Protein AF-A0AAE7BF60-F1 (afdb_monomer_lite)

Radius of gyration: 17.33 Å; chains: 1; bounding box: 42×28×48 Å

Organism: NCBI:txid873191

pLDDT: mean 95.98, std 3.61, range [69.19, 98.69]

InterPro domains:
  IPR007352 Protein of unknown function DUF420 [PF04238] (17-151)

Foldseek 3Di:
DQQQADDPPWNHGNLLVVLLVLLVCLLVLLVVLVVCVVVVVVVSNLVSLVVSLVVNVVSVVSVVVSQVVVVHPVVLLVPFPDDPVVLVVLVVVLVVLVCCLSVLSVVLSVVQVVCVVVVNHDPVVSVVSSVVSSVSSNVSSVSSNVSVCRRIPD

Secondary structure (DSSP, 8-state):
--SSB-SSSSS-BHHHHHHHHHHHHHHHHHHHHHHHHHTT-HHHHHHHHHHHHHHHHHHHHHHHHHHHHTTHHHHHHTT-SS-HHHHHHHHHHHHHHHHHHHHHHHHHHHHHHHHHHTT---HHHHHHHHHHHHHHHHHHHHHHHHHHHHHHT-

Sequence (154 aa):
MFFSKGFLGTSAPFYLDLATIYFAILPFLLAISIYFAIKKEYNKHFLSQAIILGITLFIVVIFEIGVRITGGFIEYSKYSNISFDFMVIFLVIHILIAIAAVGGWLYLFISSYKDYVHRKLNPKKHKKMGKAIFLALTVSSIMGIFIYLFLFVF

Structure (mmCIF, N/CA/C/O backbone):
data_AF-A0AAE7BF60-F1
#
_entry.id   AF-A0AAE7BF60-F1
#
loop_
_atom_site.group_PDB
_atom_site.id
_atom_site.type_symbol
_atom_site.label_atom_id
_atom_site.label_alt_id
_atom_site.label_comp_id
_atom_site.label_asym_id
_atom_site.label_entity_id
_atom_site.label_seq_id
_atom_site.pdbx_PDB_ins_code
_atom_site.Cartn_x
_atom_site.Cartn_y
_atom_site.Cartn_z
_atom_site.occupancy
_atom_site.B_iso_or_equiv
_atom_site.auth_seq_id
_atom_site.auth_comp_id
_atom_site.auth_asym_id
_atom_site.auth_atom_id
_atom_site.pdbx_PDB_model_num
ATOM 1 N N . MET A 1 1 ? 12.175 16.144 -11.999 1.00 69.19 1 MET A N 1
ATOM 2 C CA . MET A 1 1 ? 12.395 15.314 -10.794 1.00 69.19 1 MET A CA 1
ATOM 3 C C . MET A 1 1 ? 11.350 14.216 -10.648 1.00 69.19 1 MET A C 1
ATOM 5 O O . MET A 1 1 ? 11.729 13.068 -10.514 1.00 69.19 1 MET A O 1
ATOM 9 N N . PHE A 1 2 ? 10.049 14.515 -10.710 1.00 83.12 2 PHE A N 1
ATOM 10 C CA . PHE A 1 2 ? 9.025 13.482 -10.490 1.00 83.12 2 PHE A CA 1
ATOM 11 C C . PHE A 1 2 ? 8.969 12.387 -11.580 1.00 83.12 2 PHE A C 1
ATOM 13 O O . PHE A 1 2 ? 8.827 11.208 -11.274 1.00 83.12 2 PHE A O 1
ATOM 20 N N . PHE A 1 3 ? 9.153 12.776 -12.846 1.00 88.38 3 PHE A N 1
ATOM 21 C CA . PHE A 1 3 ? 9.182 11.875 -14.010 1.00 88.38 3 PHE A CA 1
ATOM 22 C C . PHE A 1 3 ? 10.595 11.492 -14.470 1.00 88.38 3 PHE A C 1
ATOM 24 O O . PHE A 1 3 ? 10.750 10.790 -15.462 1.00 88.38 3 PHE A O 1
ATOM 31 N N . SER A 1 4 ? 11.637 11.983 -13.793 1.00 90.81 4 SER A N 1
ATOM 32 C CA . SER A 1 4 ? 13.011 11.570 -14.098 1.00 90.81 4 SER A CA 1
ATOM 33 C C . SER A 1 4 ? 13.300 10.203 -13.489 1.00 90.81 4 SER A C 1
ATOM 35 O O . SER A 1 4 ? 12.558 9.757 -12.614 1.00 90.81 4 SER A O 1
ATOM 37 N N . LYS A 1 5 ? 14.400 9.575 -13.918 1.00 93.62 5 LYS A N 1
ATOM 38 C CA . LYS A 1 5 ? 14.907 8.317 -13.356 1.00 93.62 5 LYS A CA 1
ATOM 39 C C . LYS A 1 5 ? 14.906 8.345 -11.820 1.00 93.62 5 LYS A C 1
ATOM 41 O O . LYS A 1 5 ? 15.259 9.362 -11.218 1.00 93.62 5 LYS A O 1
ATOM 46 N N . GLY A 1 6 ? 14.472 7.241 -11.225 1.00 94.56 6 GLY A N 1
ATOM 47 C CA . GLY A 1 6 ? 14.384 7.038 -9.789 1.00 94.56 6 GLY A CA 1
ATOM 48 C C . GLY A 1 6 ? 15.723 6.719 -9.120 1.00 94.56 6 GLY A C 1
ATOM 49 O O . GLY A 1 6 ? 16.800 6.914 -9.684 1.00 94.56 6 GLY A O 1
ATOM 50 N N . PHE A 1 7 ? 15.636 6.258 -7.877 1.00 95.75 7 PHE A N 1
ATOM 51 C CA . PHE A 1 7 ? 16.748 6.035 -6.955 1.00 95.75 7 PHE A CA 1
ATOM 52 C C . PHE A 1 7 ? 16.965 4.557 -6.589 1.00 95.75 7 PHE A C 1
ATOM 54 O O . PHE A 1 7 ? 17.956 4.239 -5.938 1.00 95.75 7 PHE A O 1
ATOM 61 N N . LEU A 1 8 ? 16.099 3.644 -7.037 1.00 95.81 8 LEU A N 1
ATOM 62 C CA . LEU A 1 8 ? 16.240 2.193 -6.856 1.00 95.81 8 LEU A CA 1
ATOM 63 C C . LEU A 1 8 ? 17.211 1.542 -7.859 1.00 95.81 8 LEU A C 1
ATOM 65 O O . LEU A 1 8 ? 17.340 0.322 -7.889 1.00 95.81 8 LEU A O 1
ATOM 69 N N . GLY A 1 9 ? 17.895 2.336 -8.688 1.00 94.12 9 GLY A N 1
ATOM 70 C CA . GLY A 1 9 ? 18.903 1.849 -9.636 1.00 94.12 9 GLY A CA 1
ATOM 71 C C . GLY A 1 9 ? 18.345 1.252 -10.935 1.00 94.12 9 GLY A C 1
ATOM 72 O O . GLY A 1 9 ? 19.125 0.773 -11.753 1.00 94.12 9 GLY A O 1
ATOM 73 N N . THR A 1 10 ? 17.032 1.319 -11.164 1.00 94.75 10 THR A N 1
ATOM 74 C CA . THR A 1 10 ? 16.368 0.822 -12.382 1.00 94.75 10 THR A CA 1
ATOM 75 C C . THR A 1 10 ? 16.107 1.953 -13.391 1.00 94.75 10 THR A C 1
ATOM 77 O O . THR A 1 10 ? 16.470 3.110 -13.158 1.00 94.75 10 THR A O 1
ATOM 80 N N . SER A 1 11 ? 15.483 1.642 -14.532 1.00 92.62 11 SER A N 1
ATOM 81 C CA . SER A 1 11 ? 14.960 2.638 -15.482 1.00 92.62 11 SER A CA 1
ATOM 82 C C . SER A 1 11 ? 13.634 3.276 -15.043 1.00 92.62 11 SER A C 1
ATOM 84 O O . SER A 1 11 ? 13.147 4.177 -15.728 1.00 92.62 11 SER A O 1
ATOM 86 N N . ALA A 1 12 ? 13.062 2.852 -13.912 1.00 94.56 12 ALA A N 1
ATOM 87 C CA . ALA A 1 12 ? 11.804 3.385 -13.420 1.00 94.56 12 ALA A CA 1
ATOM 88 C C . ALA A 1 12 ? 11.918 4.881 -13.074 1.00 94.56 12 ALA A C 1
ATOM 90 O O . ALA A 1 12 ? 12.967 5.349 -12.615 1.00 94.56 12 ALA A O 1
ATOM 91 N N . PRO A 1 13 ? 10.852 5.667 -13.286 1.00 95.06 13 PRO A N 1
ATOM 92 C CA . PRO A 1 13 ? 10.785 7.040 -12.819 1.00 95.06 13 PRO A CA 1
ATOM 93 C C . PRO A 1 13 ? 10.635 7.115 -11.295 1.00 95.06 13 PRO A C 1
ATOM 95 O O . PRO A 1 13 ? 10.062 6.235 -10.655 1.00 95.06 13 PRO A O 1
ATOM 98 N N . PHE A 1 14 ? 11.066 8.240 -10.726 1.00 95.38 14 PHE A N 1
ATOM 99 C CA . PHE A 1 14 ? 11.075 8.503 -9.286 1.00 95.38 14 PHE A CA 1
ATOM 100 C C . PHE A 1 14 ? 9.751 8.187 -8.578 1.00 95.38 14 PHE A C 1
ATOM 102 O O . PHE A 1 14 ? 9.747 7.663 -7.465 1.00 95.38 14 PHE A O 1
ATOM 109 N N . TYR A 1 15 ? 8.615 8.496 -9.204 1.00 95.00 15 TYR A N 1
ATOM 110 C CA . TYR A 1 15 ? 7.316 8.258 -8.585 1.00 95.00 15 TYR A CA 1
ATOM 111 C C . TYR A 1 15 ? 6.963 6.781 -8.400 1.00 95.00 15 TYR A C 1
ATOM 113 O O . TYR A 1 15 ? 6.270 6.446 -7.438 1.00 95.00 15 TYR A O 1
ATOM 121 N N . LEU A 1 16 ? 7.435 5.907 -9.295 1.00 95.69 16 LEU A N 1
ATOM 122 C CA . LEU A 1 16 ? 7.231 4.467 -9.169 1.00 95.69 16 LEU A CA 1
ATOM 123 C C . LEU A 1 16 ? 8.091 3.905 -8.043 1.00 95.69 16 LEU A C 1
ATOM 125 O O . LEU A 1 16 ? 7.593 3.094 -7.268 1.00 95.69 16 LEU A O 1
ATOM 129 N N . ASP A 1 17 ? 9.323 4.386 -7.884 1.00 97.00 17 ASP A N 1
ATOM 130 C CA . ASP A 1 17 ? 10.189 4.004 -6.762 1.00 97.00 17 ASP A CA 1
ATOM 131 C C . ASP A 1 17 ? 9.569 4.408 -5.425 1.00 97.00 17 ASP A C 1
ATOM 133 O O . ASP A 1 17 ? 9.483 3.602 -4.495 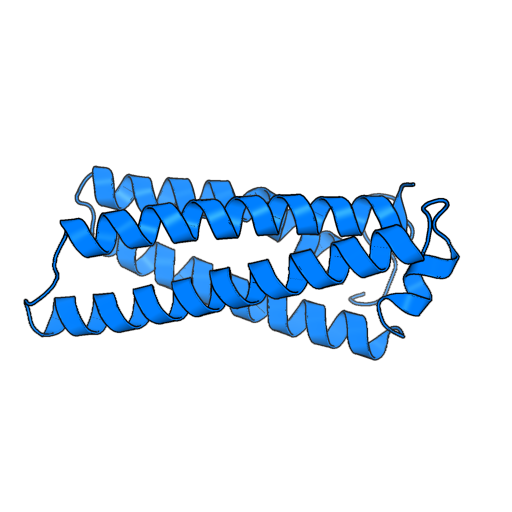1.00 97.00 17 ASP A O 1
ATOM 137 N N . LEU A 1 18 ? 9.080 5.650 -5.347 1.00 96.69 18 LEU A N 1
ATOM 138 C CA . LEU A 1 18 ? 8.409 6.174 -4.163 1.00 96.69 18 LEU A CA 1
ATOM 139 C C . LEU A 1 18 ? 7.168 5.344 -3.811 1.00 96.69 18 LEU A C 1
ATOM 141 O O . LEU A 1 18 ? 7.008 4.943 -2.657 1.00 96.69 18 LEU A O 1
ATOM 145 N N . ALA A 1 19 ? 6.304 5.069 -4.794 1.00 97.19 19 ALA A N 1
ATOM 146 C CA . ALA A 1 19 ? 5.109 4.255 -4.594 1.00 97.19 19 ALA A CA 1
ATOM 147 C C . ALA A 1 19 ? 5.471 2.822 -4.173 1.00 97.19 19 ALA A C 1
ATOM 149 O O . ALA A 1 19 ? 4.896 2.296 -3.222 1.00 97.19 19 ALA A O 1
ATOM 150 N N . THR A 1 20 ? 6.464 2.211 -4.821 1.00 97.81 20 THR A N 1
ATOM 151 C CA . THR A 1 20 ? 6.915 0.841 -4.533 1.00 97.81 20 THR A CA 1
ATOM 152 C C . THR A 1 20 ? 7.434 0.716 -3.106 1.00 97.81 20 THR A C 1
ATOM 154 O O . THR A 1 20 ? 7.020 -0.186 -2.378 1.00 97.81 20 THR A O 1
ATOM 157 N N . ILE A 1 21 ? 8.276 1.652 -2.661 1.00 98.25 21 ILE A N 1
ATOM 158 C CA . ILE A 1 21 ? 8.763 1.674 -1.277 1.00 98.25 21 ILE A CA 1
ATOM 159 C C . ILE A 1 21 ? 7.617 1.901 -0.299 1.00 98.25 21 ILE A C 1
ATOM 161 O O . ILE A 1 21 ? 7.539 1.209 0.715 1.00 98.25 21 ILE A O 1
ATOM 165 N N . TYR A 1 22 ? 6.710 2.832 -0.602 1.00 98.44 22 TYR A N 1
ATOM 166 C CA . TYR A 1 22 ? 5.549 3.081 0.243 1.00 98.44 22 TYR A CA 1
ATOM 167 C C . TYR A 1 22 ? 4.700 1.814 0.435 1.00 98.44 22 TYR A C 1
ATOM 169 O O . TYR A 1 22 ? 4.371 1.451 1.566 1.00 98.44 22 TYR A O 1
ATOM 177 N N . PHE A 1 23 ? 4.381 1.101 -0.646 1.00 98.25 23 PHE A N 1
ATOM 178 C CA . PHE A 1 23 ? 3.612 -0.139 -0.556 1.00 98.25 23 PHE A CA 1
ATOM 179 C C . PHE A 1 23 ? 4.405 -1.267 0.112 1.00 98.25 23 PHE A C 1
ATOM 181 O O . PHE A 1 23 ? 3.815 -2.051 0.850 1.00 98.25 23 PHE A O 1
ATOM 188 N N . ALA A 1 24 ? 5.732 -1.310 -0.026 1.00 98.31 24 ALA A N 1
ATOM 189 C CA . ALA A 1 24 ? 6.564 -2.252 0.722 1.00 98.31 24 ALA A CA 1
ATOM 190 C C . ALA A 1 24 ? 6.494 -2.036 2.242 1.00 98.31 24 ALA A C 1
ATOM 192 O O . ALA A 1 24 ? 6.465 -3.007 3.000 1.00 98.31 24 ALA A O 1
ATOM 193 N N . ILE A 1 25 ? 6.408 -0.784 2.704 1.00 98.56 25 ILE A N 1
ATOM 194 C CA . ILE A 1 25 ? 6.300 -0.474 4.138 1.00 98.56 25 ILE A CA 1
ATOM 195 C C . ILE A 1 25 ? 4.856 -0.502 4.668 1.00 98.56 25 ILE A C 1
ATOM 197 O O . ILE A 1 25 ? 4.652 -0.660 5.875 1.00 98.56 25 ILE A O 1
ATOM 201 N N . LEU A 1 26 ? 3.843 -0.369 3.804 1.00 98.62 26 LEU A N 1
ATOM 202 C CA . LEU A 1 26 ? 2.433 -0.241 4.191 1.00 98.62 26 LEU A CA 1
ATOM 203 C C . LEU A 1 26 ? 1.933 -1.368 5.124 1.00 98.62 26 LEU A C 1
ATOM 205 O O . LEU A 1 26 ? 1.309 -1.038 6.139 1.00 98.62 26 LEU A O 1
ATOM 209 N N . PRO A 1 27 ? 2.217 -2.668 4.886 1.00 98.62 27 PRO A N 1
ATOM 210 C CA . PRO A 1 27 ? 1.801 -3.735 5.799 1.00 98.62 27 PRO A CA 1
ATOM 211 C C . PRO A 1 27 ? 2.327 -3.547 7.227 1.00 98.62 27 PRO A C 1
ATOM 213 O O . PRO A 1 27 ? 1.612 -3.810 8.195 1.00 98.62 27 PRO A O 1
ATOM 216 N N . PHE A 1 28 ? 3.545 -3.025 7.382 1.00 98.62 28 PHE A N 1
ATOM 217 C CA . PHE A 1 28 ? 4.139 -2.758 8.691 1.00 98.62 28 PHE A CA 1
ATOM 218 C C . PHE A 1 28 ? 3.467 -1.567 9.379 1.00 98.62 28 PHE A C 1
ATOM 220 O O . PHE A 1 28 ? 3.148 -1.645 10.566 1.00 98.62 28 PHE A O 1
ATOM 227 N N . LEU A 1 29 ? 3.169 -0.497 8.633 1.00 98.69 29 LEU A N 1
ATOM 228 C CA . LEU A 1 29 ? 2.417 0.651 9.152 1.00 98.69 29 LEU A CA 1
ATOM 229 C C . LEU A 1 29 ? 1.024 0.231 9.648 1.00 98.69 29 LEU A C 1
ATOM 231 O O . LEU A 1 29 ? 0.601 0.619 10.741 1.00 98.69 29 LEU A O 1
ATOM 235 N N . LEU A 1 30 ? 0.328 -0.617 8.884 1.00 98.56 30 LEU A N 1
ATOM 236 C CA . LEU A 1 30 ? -0.969 -1.167 9.277 1.00 98.56 30 LEU A CA 1
ATOM 237 C C . LEU A 1 30 ? -0.850 -2.063 10.517 1.00 98.56 30 LEU A C 1
ATOM 239 O O . LEU A 1 30 ? -1.672 -1.948 11.427 1.00 98.56 30 LEU A O 1
ATOM 243 N N . ALA A 1 31 ? 0.180 -2.910 10.598 1.00 98.56 31 ALA A N 1
ATOM 244 C CA . ALA A 1 31 ? 0.426 -3.759 11.762 1.00 98.56 31 ALA A CA 1
ATOM 245 C C . ALA A 1 31 ? 0.680 -2.935 13.038 1.00 98.56 31 ALA A C 1
ATOM 247 O O . ALA A 1 31 ? 0.091 -3.231 14.080 1.00 98.56 31 ALA A O 1
ATOM 248 N N . ILE A 1 32 ? 1.475 -1.861 12.954 1.00 98.62 32 ILE A N 1
ATOM 249 C CA . ILE A 1 32 ? 1.696 -0.915 14.064 1.00 98.62 32 ILE A CA 1
ATOM 250 C C . ILE A 1 32 ? 0.375 -0.255 14.478 1.00 98.62 32 ILE A C 1
ATOM 252 O O . ILE A 1 32 ? 0.046 -0.186 15.663 1.00 98.62 32 ILE A O 1
ATOM 256 N N . SER A 1 33 ? -0.433 0.181 13.511 1.00 98.38 33 SER A N 1
ATOM 257 C CA . SER A 1 33 ? -1.740 0.770 13.803 1.00 98.38 33 SER A CA 1
ATOM 258 C C . SER A 1 33 ? -2.686 -0.219 14.504 1.00 98.38 33 SER A C 1
ATOM 260 O O . SER A 1 33 ? -3.381 0.144 15.456 1.00 98.38 33 SER A O 1
ATOM 262 N N . ILE A 1 34 ? -2.700 -1.489 14.085 1.00 98.00 34 ILE A N 1
ATOM 263 C CA . ILE A 1 34 ? -3.473 -2.561 14.735 1.00 98.00 34 ILE A CA 1
ATOM 264 C C . ILE A 1 34 ? -2.939 -2.843 16.147 1.00 98.00 34 ILE A C 1
ATOM 266 O O . ILE A 1 34 ? -3.726 -3.094 17.063 1.00 98.00 34 ILE A O 1
ATOM 270 N N . TYR A 1 35 ? -1.625 -2.760 16.357 1.00 98.31 35 TYR A N 1
ATOM 271 C CA . TYR A 1 35 ? -1.017 -2.926 17.675 1.00 98.31 35 TYR A CA 1
ATOM 272 C C . TYR A 1 35 ? -1.533 -1.896 18.693 1.00 98.31 35 TYR A C 1
ATOM 274 O O . TYR A 1 35 ? -1.823 -2.272 19.832 1.00 98.31 35 TYR A O 1
ATOM 282 N N . PHE A 1 36 ? -1.781 -0.644 18.288 1.00 98.50 36 PHE A N 1
ATOM 283 C CA . PHE A 1 36 ? -2.444 0.338 19.159 1.00 98.50 36 PHE A CA 1
ATOM 284 C C . PHE A 1 36 ? -3.835 -0.127 19.612 1.00 98.50 36 PHE A C 1
ATOM 286 O O . PHE A 1 36 ? -4.168 -0.009 20.792 1.00 98.50 36 PHE A O 1
ATOM 293 N N . ALA A 1 37 ? -4.634 -0.732 18.724 1.00 96.62 37 ALA A N 1
ATOM 294 C CA . ALA A 1 37 ? -5.935 -1.290 19.103 1.00 96.62 37 ALA A CA 1
ATOM 295 C C . ALA A 1 37 ? -5.801 -2.477 20.073 1.00 96.62 37 ALA A C 1
ATOM 297 O O . ALA A 1 37 ? -6.596 -2.599 21.005 1.00 96.62 37 ALA A O 1
ATOM 298 N N . ILE A 1 38 ? -4.778 -3.325 19.907 1.00 96.56 38 ILE A N 1
ATOM 299 C CA . ILE A 1 38 ? -4.481 -4.426 20.841 1.00 96.56 38 ILE A CA 1
ATOM 300 C C . ILE A 1 38 ? -4.129 -3.880 22.231 1.00 96.56 38 ILE A C 1
ATOM 302 O O . ILE A 1 38 ? -4.585 -4.419 23.240 1.00 96.56 38 ILE A O 1
ATOM 306 N N . LYS A 1 39 ? -3.379 -2.775 22.293 1.00 97.88 39 LYS A N 1
ATOM 307 C CA . LYS A 1 39 ? -3.052 -2.057 23.535 1.00 97.88 39 LYS A CA 1
ATOM 308 C C . LYS A 1 39 ? -4.204 -1.222 24.098 1.00 97.88 39 LYS A C 1
ATOM 310 O O . LYS A 1 39 ? -4.023 -0.572 25.121 1.00 97.88 39 LYS A O 1
ATOM 315 N N . LYS A 1 40 ? -5.391 -1.276 23.482 1.00 96.06 40 LYS A N 1
ATOM 316 C CA . LYS A 1 40 ? -6.576 -0.475 23.838 1.00 96.06 40 LYS A CA 1
ATOM 317 C C . LYS A 1 40 ? -6.360 1.039 23.687 1.00 96.06 40 LYS A C 1
ATOM 319 O O . LYS A 1 40 ? -7.143 1.832 24.201 1.00 96.06 40 LYS A O 1
ATOM 324 N N . GLU A 1 41 ? -5.342 1.457 22.937 1.00 97.81 41 GLU A N 1
ATOM 325 C CA . GLU A 1 41 ? -5.058 2.856 22.612 1.00 97.81 41 GLU A CA 1
ATOM 326 C C . GLU A 1 41 ? -5.870 3.291 21.380 1.00 97.81 41 GLU A C 1
ATOM 328 O O . GLU A 1 41 ? -5.331 3.611 20.318 1.00 97.81 41 GLU A O 1
ATOM 333 N N . TYR A 1 42 ? -7.201 3.275 21.498 1.00 94.62 42 TYR A N 1
ATOM 334 C CA . TYR A 1 42 ? -8.105 3.441 20.352 1.00 94.62 42 TYR A CA 1
ATOM 335 C C . TYR A 1 42 ? -7.973 4.794 19.645 1.00 94.62 42 TYR A C 1
ATOM 337 O O . TYR A 1 42 ? -8.106 4.850 18.425 1.00 94.62 42 TYR A O 1
ATOM 345 N N . ASN A 1 43 ? -7.630 5.862 20.371 1.00 95.62 43 ASN A N 1
ATOM 346 C CA . ASN A 1 43 ? -7.372 7.175 19.771 1.00 95.62 43 ASN A CA 1
ATOM 347 C C . ASN A 1 43 ? -6.158 7.137 18.831 1.00 95.62 43 ASN A C 1
ATOM 349 O O . ASN A 1 43 ? -6.221 7.663 17.722 1.00 95.62 43 ASN A O 1
ATOM 353 N N . LYS A 1 44 ? -5.073 6.460 19.238 1.00 98.00 44 LYS A N 1
ATOM 354 C CA . LYS A 1 44 ? -3.881 6.292 18.393 1.00 98.00 44 LYS A CA 1
ATOM 355 C C . LYS A 1 44 ? -4.163 5.365 17.217 1.00 98.00 44 LYS A C 1
ATOM 357 O O . LYS A 1 44 ? -3.728 5.649 16.104 1.00 98.00 44 LYS A O 1
ATOM 362 N N . HIS A 1 45 ? -4.923 4.290 17.434 1.00 98.00 45 HIS A N 1
ATOM 363 C CA . HIS A 1 45 ? -5.384 3.426 16.347 1.00 98.00 45 HIS A CA 1
ATOM 364 C C . HIS A 1 45 ? -6.170 4.226 15.300 1.00 98.00 45 HIS A C 1
ATOM 366 O O . HIS A 1 45 ? -5.827 4.195 14.124 1.00 98.00 45 HIS A O 1
ATOM 372 N N . PHE A 1 46 ? -7.167 5.001 15.727 1.00 97.19 46 PHE A N 1
ATOM 373 C CA . PHE A 1 46 ? -7.991 5.799 14.825 1.00 97.19 46 PHE A CA 1
ATOM 374 C C . PHE A 1 46 ? -7.172 6.850 14.065 1.00 97.19 46 PHE A C 1
ATOM 376 O O . PHE A 1 46 ? -7.247 6.915 12.839 1.00 97.19 46 PHE A O 1
ATOM 383 N N . LEU A 1 47 ? -6.343 7.624 14.775 1.00 98.31 47 LEU A N 1
ATOM 384 C CA . LEU A 1 47 ? -5.502 8.653 14.163 1.00 98.31 47 LEU A CA 1
AT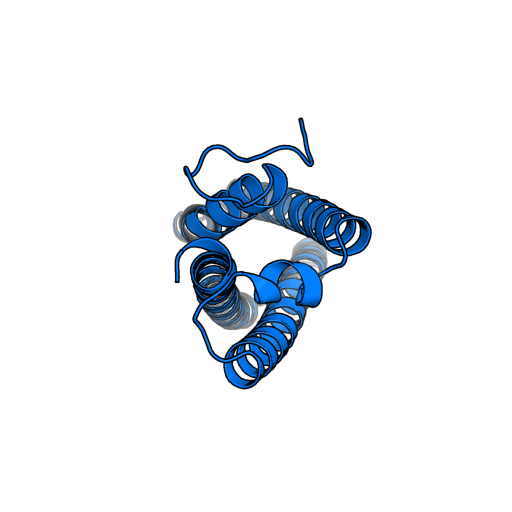OM 385 C C . LEU A 1 47 ? -4.500 8.052 13.168 1.00 98.31 47 LEU A C 1
ATOM 387 O O . LEU A 1 47 ? -4.360 8.556 12.058 1.00 98.31 47 LEU A O 1
ATOM 391 N N . SER A 1 48 ? -3.837 6.950 13.531 1.00 98.50 48 SER A N 1
ATOM 392 C CA . SER A 1 48 ? -2.906 6.271 12.621 1.00 98.50 48 SER A CA 1
ATOM 393 C C . SER A 1 48 ? -3.615 5.703 11.391 1.00 98.50 48 SER A C 1
ATOM 395 O O . SER A 1 48 ? -3.117 5.897 10.290 1.00 98.50 48 SER A O 1
ATOM 397 N N . GLN A 1 49 ? -4.793 5.079 11.527 1.00 98.50 49 GLN A N 1
ATOM 398 C CA . GLN A 1 49 ? -5.576 4.621 10.371 1.00 98.50 49 GLN A CA 1
ATOM 399 C C . GLN A 1 49 ? -5.949 5.781 9.441 1.00 98.50 49 GLN A C 1
ATOM 401 O O . GLN A 1 49 ? -5.814 5.644 8.230 1.00 98.50 49 GLN A O 1
ATOM 406 N N . ALA A 1 50 ? -6.359 6.926 9.995 1.00 98.50 50 ALA A N 1
ATOM 407 C CA . ALA A 1 50 ? -6.698 8.112 9.212 1.00 98.50 50 ALA A CA 1
ATOM 408 C C . ALA A 1 50 ? -5.489 8.645 8.426 1.00 98.50 50 ALA A C 1
ATOM 410 O O . ALA A 1 50 ? -5.597 8.907 7.229 1.00 98.50 50 ALA A O 1
ATOM 411 N N . ILE A 1 51 ? -4.330 8.758 9.085 1.00 98.62 51 ILE A N 1
ATOM 412 C CA . ILE A 1 51 ? -3.085 9.228 8.462 1.00 98.62 51 ILE A CA 1
ATOM 413 C C . ILE A 1 51 ? -2.630 8.260 7.369 1.00 98.62 51 ILE A C 1
ATOM 415 O O . ILE A 1 51 ? -2.367 8.691 6.248 1.00 98.62 51 ILE A O 1
ATOM 419 N N . ILE A 1 52 ? -2.556 6.957 7.666 1.00 98.69 52 ILE A N 1
ATOM 420 C CA . ILE A 1 52 ? -2.089 5.958 6.696 1.00 98.69 52 ILE A CA 1
ATOM 421 C C . ILE A 1 52 ? -3.040 5.929 5.495 1.00 98.69 52 ILE A C 1
ATOM 423 O O . ILE A 1 52 ? -2.556 5.974 4.369 1.00 98.69 52 ILE A O 1
ATOM 427 N N . LEU A 1 53 ? -4.363 5.933 5.710 1.00 98.62 53 LEU A N 1
ATOM 428 C CA . LEU A 1 53 ? -5.355 5.949 4.629 1.00 98.62 53 LEU A CA 1
ATOM 429 C C . LEU A 1 53 ? -5.233 7.209 3.767 1.00 98.62 53 LEU A C 1
ATOM 431 O O . LEU A 1 53 ? -5.210 7.107 2.543 1.00 98.62 53 LEU A O 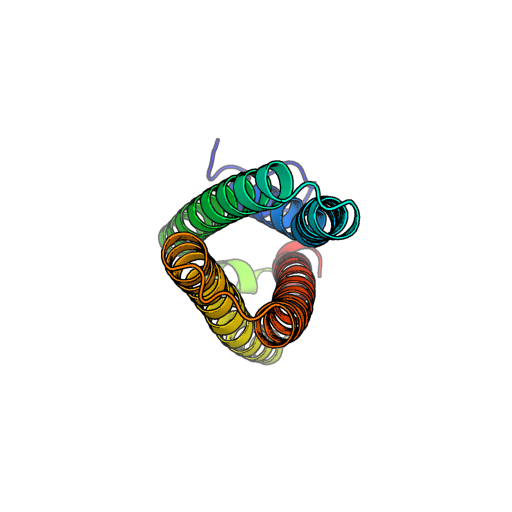1
ATOM 435 N N . GLY A 1 54 ? -5.111 8.387 4.386 1.00 98.56 54 GLY A N 1
ATOM 436 C CA . GLY A 1 54 ? -4.931 9.647 3.664 1.00 98.56 54 GLY A CA 1
ATOM 437 C C . GLY A 1 54 ? -3.670 9.646 2.797 1.00 98.56 54 GLY A C 1
ATOM 438 O O . GLY A 1 54 ? -3.738 9.979 1.615 1.00 98.56 54 GLY A O 1
ATOM 439 N N . ILE A 1 55 ? -2.539 9.195 3.351 1.00 98.56 55 ILE A N 1
ATOM 440 C CA . ILE A 1 55 ? -1.284 9.055 2.600 1.00 98.56 55 ILE A CA 1
ATOM 441 C C . ILE A 1 55 ? -1.428 8.005 1.491 1.00 98.56 55 ILE A C 1
ATOM 443 O O . ILE A 1 55 ? -0.991 8.259 0.374 1.00 98.56 55 ILE A O 1
ATOM 447 N N . THR A 1 56 ? -2.069 6.858 1.752 1.00 98.56 56 THR A N 1
ATOM 448 C CA . THR A 1 56 ? -2.288 5.815 0.734 1.00 98.56 56 THR A CA 1
ATOM 449 C C . THR A 1 56 ? -3.066 6.380 -0.447 1.00 98.56 56 THR A C 1
ATOM 451 O O . THR A 1 56 ? -2.638 6.226 -1.585 1.00 98.56 56 THR A O 1
ATOM 454 N N . LEU A 1 57 ? -4.184 7.066 -0.192 1.00 98.31 57 LEU A N 1
ATOM 455 C CA . LEU A 1 57 ? -5.007 7.658 -1.247 1.00 98.31 57 LEU A CA 1
ATOM 456 C C . LEU A 1 57 ? -4.232 8.717 -2.038 1.00 98.31 57 LEU A C 1
ATOM 458 O O . LEU A 1 57 ? -4.306 8.739 -3.263 1.00 98.31 57 LEU A O 1
ATOM 462 N N . PHE A 1 58 ? -3.446 9.550 -1.355 1.00 98.12 58 PHE A N 1
ATOM 463 C CA . PHE A 1 58 ? -2.587 10.537 -2.003 1.00 98.12 58 PHE A CA 1
ATOM 464 C C . PHE A 1 58 ? -1.541 9.886 -2.920 1.00 98.12 58 PHE A C 1
ATOM 466 O O . PHE A 1 58 ? -1.421 10.274 -4.082 1.00 98.12 58 PHE A O 1
ATOM 473 N N . ILE A 1 59 ? -0.833 8.860 -2.435 1.00 97.62 59 ILE A N 1
ATOM 474 C CA . ILE A 1 59 ? 0.152 8.110 -3.226 1.00 97.62 59 ILE A CA 1
ATOM 475 C C . ILE A 1 59 ? -0.511 7.415 -4.419 1.00 97.62 59 ILE A C 1
ATOM 477 O O . ILE A 1 59 ? 0.033 7.479 -5.515 1.00 97.62 59 ILE A O 1
ATOM 481 N N . VAL A 1 60 ? -1.692 6.808 -4.246 1.00 97.00 60 VAL A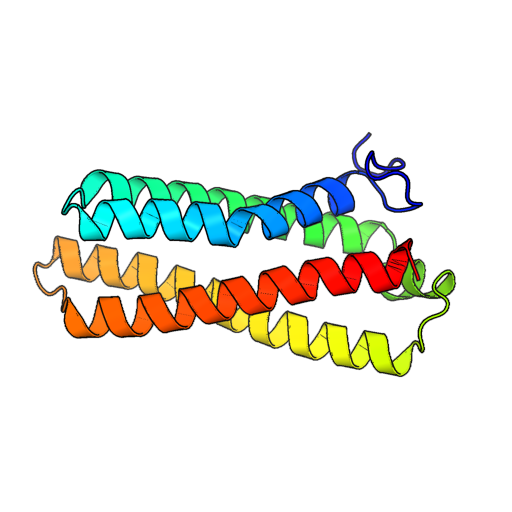 N 1
ATOM 482 C CA . VAL A 1 60 ? -2.442 6.165 -5.341 1.00 97.00 60 VAL A CA 1
ATOM 483 C C . VAL A 1 60 ? -2.819 7.171 -6.428 1.00 97.00 60 VAL A C 1
ATOM 485 O O . VAL A 1 60 ? -2.610 6.893 -7.604 1.00 97.00 60 VAL A O 1
ATOM 488 N N . VAL A 1 61 ? -3.331 8.350 -6.060 1.00 96.38 61 VAL A N 1
ATOM 489 C CA . VAL A 1 61 ? -3.681 9.402 -7.033 1.00 96.38 61 VAL A CA 1
ATOM 490 C C . VAL A 1 61 ? -2.448 9.854 -7.809 1.00 96.38 61 VAL A C 1
ATOM 492 O O . VAL A 1 61 ? -2.479 9.961 -9.033 1.00 96.38 61 VAL A O 1
ATOM 495 N N . ILE A 1 62 ? -1.351 10.093 -7.098 1.00 94.94 62 ILE A N 1
ATOM 496 C CA . ILE A 1 62 ? -0.088 10.509 -7.696 1.00 94.94 62 ILE A CA 1
ATOM 497 C C . ILE A 1 62 ? 0.475 9.432 -8.637 1.00 94.94 62 ILE A C 1
ATOM 499 O O . ILE A 1 62 ? 0.909 9.754 -9.743 1.00 94.94 62 ILE A O 1
ATOM 503 N N . PHE A 1 63 ? 0.447 8.167 -8.214 1.00 94.75 63 PHE A N 1
ATOM 504 C CA . PHE A 1 63 ? 0.847 7.019 -9.023 1.00 94.75 63 PHE A CA 1
ATOM 505 C C . PHE A 1 63 ? 0.015 6.937 -10.305 1.00 94.75 63 PHE A C 1
ATOM 507 O O . PHE A 1 63 ? 0.577 6.867 -11.393 1.00 94.75 63 PHE A O 1
ATOM 514 N N . GLU A 1 64 ? -1.310 7.022 -10.188 1.00 94.25 64 GLU A N 1
ATOM 515 C CA . GLU A 1 64 ? -2.231 6.903 -11.318 1.00 94.25 64 GLU A CA 1
ATOM 516 C C . GLU A 1 64 ? -2.024 8.023 -12.347 1.00 94.25 64 GLU A C 1
ATOM 518 O O . GLU A 1 64 ? -1.956 7.771 -13.551 1.00 94.25 64 GLU A O 1
ATOM 523 N N . ILE A 1 65 ? -1.866 9.267 -11.882 1.00 94.38 65 ILE A N 1
ATOM 524 C CA . ILE A 1 65 ? -1.534 10.407 -12.746 1.00 94.38 65 ILE A CA 1
ATOM 525 C C . ILE A 1 65 ? -0.183 10.173 -13.432 1.00 94.38 65 ILE A C 1
ATOM 527 O O . ILE A 1 65 ? -0.058 10.381 -14.640 1.00 94.38 65 ILE A O 1
ATOM 531 N N . GLY A 1 66 ? 0.815 9.714 -12.671 1.00 93.38 66 GLY A N 1
ATOM 532 C CA . GLY A 1 66 ? 2.154 9.432 -13.173 1.00 93.38 66 GLY A CA 1
ATOM 533 C C . GLY A 1 66 ? 2.149 8.409 -14.308 1.00 93.38 66 GLY A C 1
ATOM 534 O O . GLY A 1 66 ? 2.686 8.674 -15.387 1.00 93.38 66 GLY A O 1
ATOM 535 N N . VAL A 1 67 ? 1.471 7.281 -14.089 1.00 91.75 67 VAL A N 1
ATOM 536 C CA . VAL A 1 67 ? 1.325 6.199 -15.070 1.00 91.75 67 VAL A CA 1
ATOM 537 C C . VAL A 1 67 ? 0.595 6.696 -16.318 1.00 91.75 67 VAL A C 1
ATOM 539 O O . VAL A 1 67 ? 1.049 6.438 -17.429 1.00 91.75 67 VAL A O 1
ATOM 542 N N . ARG A 1 68 ? -0.491 7.467 -16.179 1.00 91.62 68 ARG A N 1
ATOM 543 C CA . ARG A 1 68 ? -1.250 7.973 -17.340 1.00 91.62 68 ARG A CA 1
ATOM 544 C C . ARG A 1 68 ? -0.457 8.948 -18.208 1.00 91.62 68 ARG A C 1
ATOM 546 O O . ARG A 1 68 ? -0.583 8.902 -19.426 1.00 91.62 68 ARG A O 1
ATOM 553 N N . ILE A 1 69 ? 0.358 9.809 -17.602 1.00 91.88 69 ILE A N 1
ATOM 554 C CA . ILE A 1 69 ? 1.167 10.797 -18.338 1.00 91.88 69 ILE A CA 1
ATOM 555 C C . ILE A 1 69 ? 2.317 10.132 -19.104 1.00 91.88 69 ILE A C 1
ATOM 557 O O . ILE A 1 69 ? 2.713 10.601 -20.165 1.00 91.88 69 ILE A O 1
ATOM 561 N N . THR A 1 70 ? 2.853 9.033 -18.582 1.00 87.81 70 THR A N 1
ATOM 562 C CA . THR A 1 70 ? 4.065 8.381 -19.103 1.00 87.81 70 THR A CA 1
ATOM 563 C C . THR A 1 70 ? 3.796 7.309 -20.162 1.00 87.81 70 THR A C 1
ATOM 565 O O . THR A 1 70 ? 4.704 6.571 -20.530 1.00 87.81 70 THR A O 1
ATOM 568 N N . GLY A 1 71 ? 2.566 7.227 -20.678 1.00 84.69 71 GLY A N 1
ATOM 569 C CA . GLY A 1 71 ? 2.167 6.229 -21.680 1.00 84.69 71 GLY A CA 1
ATOM 570 C C . GLY A 1 71 ? 1.640 4.920 -21.084 1.00 84.69 71 GLY A C 1
ATOM 571 O O . GLY A 1 71 ? 1.202 4.034 -21.817 1.00 84.69 71 GLY A O 1
ATOM 572 N N . GLY A 1 72 ? 1.601 4.814 -19.756 1.00 88.44 72 GLY A N 1
ATOM 573 C CA . GLY A 1 72 ? 0.963 3.719 -19.046 1.00 88.44 72 GLY A CA 1
ATOM 574 C C . GLY A 1 72 ? 1.774 2.429 -19.009 1.00 88.44 72 GLY A C 1
ATOM 575 O O . GLY A 1 72 ? 2.954 2.367 -19.341 1.00 88.44 72 GLY A O 1
ATOM 576 N N . PHE A 1 73 ? 1.093 1.363 -18.596 1.00 90.19 73 PHE A N 1
ATOM 577 C CA . PHE A 1 73 ? 1.682 0.037 -18.441 1.00 90.19 73 PHE A CA 1
ATOM 578 C C . PHE A 1 73 ? 2.313 -0.507 -19.735 1.00 90.19 73 PHE A C 1
ATOM 580 O O . PHE A 1 73 ? 3.382 -1.111 -19.695 1.00 90.19 73 PHE A O 1
ATOM 587 N N . ILE A 1 74 ? 1.673 -0.258 -20.885 1.00 91.38 74 ILE A N 1
ATOM 588 C CA . ILE A 1 74 ? 2.140 -0.751 -22.189 1.00 91.38 74 ILE A CA 1
ATOM 589 C C . ILE A 1 74 ? 3.529 -0.196 -22.508 1.00 91.38 74 ILE A C 1
ATOM 591 O O . ILE A 1 74 ? 4.390 -0.952 -22.948 1.00 91.38 74 ILE A O 1
ATOM 595 N N . GLU A 1 75 ? 3.772 1.091 -22.252 1.00 92.12 75 GLU A N 1
ATOM 596 C CA . GLU A 1 75 ? 5.068 1.707 -22.542 1.00 92.12 75 GLU A CA 1
ATOM 597 C C . GLU A 1 75 ? 6.194 1.070 -21.724 1.00 92.12 75 GLU A C 1
ATOM 599 O O . GLU A 1 75 ? 7.228 0.704 -22.278 1.00 92.12 75 GLU A O 1
ATOM 604 N N . TYR A 1 76 ? 5.967 0.851 -20.428 1.00 91.44 76 TYR A N 1
ATOM 605 C CA . TYR A 1 76 ? 6.965 0.229 -19.558 1.00 91.44 76 TYR A CA 1
ATOM 606 C C . TYR A 1 76 ? 7.222 -1.239 -19.892 1.00 91.44 76 TYR A C 1
ATOM 608 O O . TYR A 1 76 ? 8.359 -1.696 -19.820 1.00 91.44 76 TYR A O 1
ATOM 616 N N . SER A 1 77 ? 6.192 -1.968 -20.321 1.00 93.50 77 SER A N 1
ATOM 617 C CA . SER A 1 77 ? 6.313 -3.398 -20.617 1.00 93.50 77 SER A CA 1
ATOM 618 C C . SER A 1 77 ? 7.216 -3.726 -21.813 1.00 93.50 77 SER A C 1
ATOM 620 O O . SER A 1 77 ? 7.726 -4.839 -21.887 1.00 93.50 77 SER A O 1
ATOM 622 N N . LYS A 1 78 ? 7.462 -2.773 -22.727 1.00 91.88 78 LYS A N 1
ATOM 623 C CA . LYS A 1 78 ? 8.277 -2.986 -23.942 1.00 91.88 78 LYS A CA 1
ATOM 624 C C . LYS A 1 78 ? 9.731 -3.358 -23.654 1.00 91.88 78 LYS A C 1
ATOM 626 O O . LYS A 1 78 ? 10.387 -3.932 -24.516 1.00 91.88 78 LYS A O 1
ATOM 631 N N . TYR A 1 79 ? 10.231 -2.977 -22.482 1.00 87.75 79 TYR A N 1
ATOM 632 C CA . TYR A 1 79 ? 11.631 -3.152 -22.098 1.00 87.75 79 TYR A CA 1
ATOM 633 C C . TYR A 1 79 ? 11.841 -4.305 -21.105 1.00 87.75 79 TYR A C 1
ATOM 635 O O . TYR A 1 79 ? 12.976 -4.541 -20.699 1.00 87.75 79 TYR A O 1
ATOM 643 N N . SER A 1 80 ? 10.771 -5.004 -20.713 1.00 92.69 80 SER A N 1
ATOM 644 C CA . SER A 1 80 ? 10.829 -6.179 -19.836 1.00 92.69 80 SER A CA 1
ATOM 645 C C . SER A 1 80 ? 11.088 -7.455 -20.640 1.00 92.69 80 SER A C 1
ATOM 647 O O . SER A 1 80 ? 10.634 -7.574 -21.780 1.00 92.69 80 SER A O 1
ATOM 649 N N . ASN A 1 81 ? 11.760 -8.441 -20.035 1.00 92.75 81 ASN A N 1
ATOM 650 C CA . ASN A 1 81 ? 11.895 -9.778 -20.626 1.00 92.75 81 ASN A CA 1
ATOM 651 C C . ASN A 1 81 ? 10.762 -10.737 -20.215 1.00 92.75 81 ASN A C 1
ATOM 653 O O . ASN A 1 81 ? 10.767 -11.909 -20.600 1.00 92.75 81 ASN A O 1
ATOM 657 N N . ILE A 1 82 ? 9.788 -10.276 -19.428 1.00 96.12 82 ILE A N 1
ATOM 658 C CA . ILE A 1 82 ? 8.625 -11.067 -19.021 1.00 96.12 82 ILE A CA 1
ATOM 659 C C . ILE A 1 82 ? 7.560 -11.051 -20.126 1.00 96.12 82 ILE A C 1
ATOM 661 O O . ILE A 1 82 ? 7.355 -10.059 -20.821 1.00 96.12 82 ILE A O 1
ATOM 665 N N . SER A 1 83 ? 6.834 -12.163 -20.279 1.00 96.44 83 SER A N 1
ATOM 666 C CA . SER A 1 83 ? 5.705 -12.259 -21.213 1.00 96.44 83 SER A CA 1
ATOM 667 C C . SER A 1 83 ? 4.665 -11.162 -20.957 1.00 96.44 83 SER A C 1
ATOM 669 O O . SER A 1 83 ? 4.129 -11.042 -19.852 1.00 96.44 83 SER A O 1
ATOM 671 N N . PHE A 1 84 ? 4.337 -10.403 -22.006 1.00 95.00 84 PHE A N 1
ATOM 672 C CA . PHE A 1 84 ? 3.333 -9.341 -21.953 1.00 95.00 84 PHE A CA 1
ATOM 673 C C . PHE A 1 84 ? 1.969 -9.850 -21.459 1.00 95.00 84 PHE A C 1
ATOM 675 O O . PHE A 1 84 ? 1.396 -9.255 -20.547 1.00 95.00 84 PHE A O 1
ATOM 682 N N . ASP A 1 85 ? 1.491 -10.985 -21.980 1.00 96.62 85 ASP A N 1
ATOM 683 C CA . ASP A 1 85 ? 0.196 -11.571 -21.603 1.00 96.62 85 ASP A CA 1
ATOM 684 C C . ASP A 1 85 ? 0.138 -11.913 -20.113 1.00 96.62 85 ASP A C 1
ATOM 686 O O . ASP A 1 85 ? -0.834 -11.591 -19.424 1.00 96.62 85 ASP A O 1
ATOM 690 N N . PHE A 1 86 ? 1.213 -12.514 -19.592 1.00 96.88 86 PHE A N 1
ATOM 691 C CA . PHE A 1 86 ? 1.327 -12.799 -18.167 1.00 96.88 86 PHE A CA 1
ATOM 692 C C . PHE A 1 86 ? 1.240 -11.514 -17.341 1.00 96.88 86 PHE A C 1
ATOM 694 O O . PHE A 1 86 ? 0.461 -11.455 -16.386 1.00 96.88 86 PHE A O 1
ATOM 701 N N . MET A 1 87 ? 2.004 -10.477 -17.702 1.00 96.44 87 MET A N 1
ATOM 702 C CA . MET A 1 87 ? 2.009 -9.249 -16.911 1.00 96.44 87 MET A CA 1
ATOM 703 C C . MET A 1 87 ? 0.668 -8.507 -16.977 1.00 96.44 87 MET A C 1
ATOM 705 O O . MET A 1 87 ? 0.245 -7.950 -15.966 1.00 96.44 87 MET A O 1
ATOM 709 N N . VAL A 1 88 ? -0.032 -8.528 -18.117 1.00 96.62 88 VAL A N 1
ATOM 710 C CA . VAL A 1 88 ? -1.374 -7.936 -18.242 1.00 96.62 88 VAL A CA 1
ATOM 711 C C . VAL A 1 88 ? -2.373 -8.662 -17.343 1.00 96.62 88 VAL A C 1
ATOM 713 O O . VAL A 1 88 ? -3.106 -8.012 -16.597 1.00 96.62 88 VAL A O 1
ATOM 716 N N . ILE A 1 89 ? -2.383 -9.999 -17.351 1.00 98.00 89 ILE A N 1
ATOM 717 C CA . ILE A 1 89 ? -3.251 -10.789 -16.463 1.00 98.00 89 ILE A CA 1
ATOM 718 C C . ILE A 1 89 ? -2.930 -10.479 -14.998 1.00 98.00 89 ILE A C 1
ATOM 720 O O . ILE A 1 89 ? -3.836 -10.208 -14.204 1.00 98.00 89 ILE A O 1
ATOM 724 N N . PHE A 1 90 ? -1.644 -10.468 -14.643 1.00 98.00 90 PHE A N 1
ATOM 725 C CA . PHE A 1 90 ? -1.193 -10.165 -13.289 1.00 98.00 90 PHE A CA 1
ATOM 726 C C . PHE A 1 90 ? -1.635 -8.764 -12.844 1.00 98.00 90 PHE A C 1
ATOM 728 O O . PHE A 1 90 ? -2.160 -8.601 -11.740 1.00 98.00 90 PHE A O 1
ATOM 735 N N . LEU A 1 91 ? -1.479 -7.762 -13.715 1.00 97.00 91 LEU A N 1
ATOM 736 C CA . LEU A 1 91 ? -1.901 -6.386 -13.472 1.00 97.00 91 LEU A CA 1
ATOM 737 C C . LEU A 1 91 ? -3.413 -6.286 -13.255 1.00 97.00 91 LEU A C 1
ATOM 739 O O . LEU A 1 91 ? -3.846 -5.640 -12.304 1.00 97.00 91 LEU A O 1
ATOM 743 N N . VAL A 1 92 ? -4.223 -6.924 -14.104 1.00 97.88 92 VAL A N 1
ATOM 744 C CA . VAL A 1 92 ? -5.687 -6.894 -13.968 1.00 97.88 92 VAL A CA 1
ATOM 745 C C . VAL A 1 92 ? -6.110 -7.488 -12.627 1.00 97.88 92 VAL A C 1
ATOM 747 O O . VAL A 1 92 ? -6.889 -6.870 -11.900 1.00 97.88 92 VAL A O 1
ATOM 750 N N . ILE A 1 93 ? -5.555 -8.644 -12.251 1.00 98.50 93 ILE A N 1
ATOM 751 C CA . ILE A 1 93 ? -5.838 -9.272 -10.953 1.00 98.50 93 ILE A CA 1
ATOM 752 C C . ILE A 1 93 ? -5.415 -8.345 -9.807 1.00 98.50 93 ILE A C 1
ATOM 754 O O . ILE A 1 93 ? -6.185 -8.144 -8.866 1.00 98.50 93 ILE A O 1
ATOM 758 N N . HIS A 1 94 ? -4.225 -7.744 -9.894 1.00 98.00 94 HIS A N 1
ATOM 759 C CA . HIS A 1 94 ? -3.745 -6.788 -8.900 1.00 98.00 94 HIS A CA 1
ATOM 760 C C . HIS A 1 94 ? -4.706 -5.606 -8.738 1.00 98.00 94 HIS A C 1
ATOM 762 O O . HIS A 1 94 ? -5.092 -5.303 -7.613 1.00 98.00 94 HIS A O 1
ATOM 768 N N . ILE A 1 95 ? -5.135 -4.973 -9.835 1.00 97.06 95 ILE A N 1
ATOM 769 C CA . ILE A 1 95 ? -6.044 -3.819 -9.808 1.00 97.06 95 ILE A CA 1
ATOM 770 C C . ILE A 1 95 ? -7.372 -4.191 -9.142 1.00 97.06 95 ILE A C 1
ATOM 772 O O . ILE A 1 95 ? -7.860 -3.449 -8.290 1.00 97.06 95 ILE A O 1
ATOM 776 N N . LEU A 1 96 ? -7.945 -5.352 -9.475 1.00 98.38 96 LEU A N 1
ATOM 777 C CA . LEU A 1 96 ? -9.194 -5.818 -8.865 1.00 98.38 96 LEU A CA 1
ATOM 778 C C . LEU A 1 96 ? -9.051 -5.998 -7.347 1.00 98.38 96 LEU A C 1
ATOM 780 O O . LEU A 1 96 ? -9.902 -5.532 -6.583 1.00 98.38 96 LEU A O 1
ATOM 784 N N . ILE A 1 97 ? -7.959 -6.625 -6.901 1.00 98.19 97 ILE A N 1
ATOM 785 C CA . ILE A 1 97 ? -7.667 -6.808 -5.474 1.00 98.19 97 ILE A CA 1
ATOM 786 C C . ILE A 1 97 ? -7.424 -5.454 -4.797 1.00 98.19 97 ILE A C 1
ATOM 788 O O . ILE A 1 97 ? -7.978 -5.209 -3.726 1.00 98.19 97 ILE A O 1
ATOM 792 N N . ALA A 1 98 ? -6.648 -4.565 -5.417 1.00 98.12 98 ALA A N 1
ATOM 793 C CA . ALA A 1 98 ? -6.310 -3.250 -4.883 1.00 98.12 98 ALA A CA 1
ATOM 794 C C . ALA A 1 98 ? -7.560 -2.381 -4.683 1.00 98.12 98 ALA A C 1
ATOM 796 O O . ALA A 1 98 ? -7.759 -1.829 -3.599 1.00 98.12 98 ALA A O 1
ATOM 797 N N . ILE A 1 99 ? -8.445 -2.316 -5.686 1.00 97.88 99 ILE A N 1
ATOM 798 C CA . ILE A 1 99 ? -9.707 -1.568 -5.608 1.00 97.88 99 ILE A CA 1
ATOM 799 C C . ILE A 1 99 ? -10.593 -2.132 -4.494 1.00 97.88 99 ILE A C 1
ATOM 801 O O . ILE A 1 99 ? -11.098 -1.371 -3.666 1.00 97.88 99 ILE A O 1
ATOM 805 N N . ALA A 1 100 ? -10.755 -3.457 -4.426 1.00 98.00 100 ALA A N 1
ATOM 806 C CA . ALA A 1 100 ? -11.554 -4.092 -3.381 1.00 98.00 100 ALA A CA 1
ATOM 807 C C . ALA A 1 100 ? -10.967 -3.856 -1.977 1.00 98.00 100 ALA A C 1
ATOM 809 O O . ALA A 1 100 ? -11.709 -3.578 -1.032 1.00 98.00 100 ALA A O 1
ATOM 810 N N . ALA A 1 101 ? -9.641 -3.923 -1.833 1.00 98.19 101 ALA A N 1
ATOM 811 C CA . ALA A 1 101 ? -8.946 -3.734 -0.566 1.00 98.19 101 ALA A CA 1
ATOM 812 C C . ALA A 1 101 ? -9.033 -2.283 -0.072 1.00 98.19 101 ALA A C 1
ATOM 814 O O . ALA A 1 101 ? -9.449 -2.050 1.064 1.00 98.19 101 ALA A O 1
ATOM 815 N N . VAL A 1 102 ? -8.695 -1.306 -0.920 1.00 98.06 102 VAL A N 1
ATOM 816 C CA . VAL A 1 102 ? -8.734 0.125 -0.572 1.00 98.06 102 VAL A CA 1
ATOM 817 C C . VAL A 1 102 ? -10.173 0.603 -0.390 1.00 98.06 102 VAL A C 1
ATOM 819 O O . VAL A 1 102 ? -10.472 1.276 0.596 1.00 98.06 102 VAL A O 1
ATOM 822 N N . GLY A 1 103 ? -11.091 0.206 -1.276 1.00 98.25 103 GLY A N 1
ATOM 823 C CA . GLY A 1 103 ? -12.515 0.521 -1.147 1.00 98.25 103 GLY A CA 1
ATOM 824 C C . GLY A 1 103 ? -13.127 -0.084 0.118 1.00 98.25 103 GLY A C 1
ATOM 825 O O . GLY A 1 103 ? -13.829 0.600 0.865 1.00 98.25 103 GLY A O 1
ATOM 826 N N . GLY A 1 104 ? -12.796 -1.343 0.420 1.00 98.31 104 GLY A N 1
ATOM 827 C CA . GLY A 1 104 ? -13.195 -2.012 1.657 1.00 98.31 104 GLY A CA 1
ATOM 828 C C . GLY A 1 104 ? -12.620 -1.342 2.906 1.00 98.31 104 GLY A C 1
ATOM 829 O O . GLY A 1 104 ? -13.327 -1.201 3.906 1.00 98.31 104 GLY A O 1
ATOM 830 N N . TRP A 1 105 ? -11.369 -0.881 2.851 1.00 98.69 105 TRP A N 1
ATOM 831 C CA . TRP A 1 105 ? -10.734 -0.149 3.943 1.00 98.69 105 TRP A CA 1
ATOM 832 C C . TRP A 1 105 ? -11.387 1.211 4.189 1.00 98.69 105 TRP A C 1
ATOM 834 O O . TRP A 1 105 ? -11.740 1.513 5.330 1.00 98.69 105 TRP A O 1
ATOM 844 N N . LEU A 1 106 ? -11.628 1.988 3.130 1.00 98.44 106 LEU A N 1
ATOM 845 C CA . LEU A 1 106 ? -12.330 3.267 3.206 1.00 98.44 106 LEU A CA 1
ATOM 846 C C . LEU A 1 106 ? -13.738 3.086 3.786 1.00 98.44 106 LEU A C 1
ATOM 848 O O . LEU A 1 106 ? -14.132 3.808 4.705 1.00 98.44 106 LEU A O 1
ATOM 852 N N . TYR A 1 107 ? -14.471 2.077 3.305 1.00 98.31 107 TYR A N 1
ATOM 853 C CA . TYR A 1 107 ? -15.772 1.716 3.858 1.00 98.31 107 TYR A CA 1
ATOM 854 C C . TYR A 1 107 ? -15.672 1.383 5.349 1.00 98.31 107 TYR A C 1
ATOM 856 O O . TYR A 1 107 ? -16.409 1.968 6.140 1.00 98.31 107 TYR A O 1
ATOM 864 N N . LEU A 1 108 ? -14.747 0.497 5.747 1.00 98.06 108 LEU A N 1
ATOM 865 C CA . LEU A 1 108 ? -14.573 0.099 7.144 1.00 98.06 108 LEU A CA 1
ATOM 866 C C . LEU A 1 108 ? -14.220 1.296 8.030 1.00 98.06 108 LEU A C 1
ATOM 868 O O . LEU A 1 108 ? -14.735 1.388 9.144 1.00 98.06 108 LEU A O 1
ATOM 872 N N . PHE A 1 109 ? -13.365 2.204 7.561 1.00 98.06 109 PHE A N 1
ATOM 873 C CA . PHE A 1 109 ? -12.986 3.407 8.295 1.00 98.06 109 PHE A CA 1
ATOM 874 C C . PHE A 1 109 ? -14.207 4.303 8.550 1.00 98.06 109 PHE A C 1
ATOM 876 O O . PHE A 1 109 ? -14.525 4.608 9.702 1.00 98.06 109 PHE A O 1
ATOM 883 N N . ILE A 1 110 ? -14.952 4.645 7.492 1.00 97.75 110 ILE A N 1
ATOM 884 C CA . ILE A 1 110 ? -16.142 5.504 7.580 1.00 97.75 110 ILE A CA 1
ATOM 885 C C . ILE A 1 110 ? -17.240 4.839 8.416 1.00 97.75 110 ILE A C 1
ATOM 887 O O . ILE A 1 110 ? -17.833 5.481 9.285 1.00 97.75 110 ILE A O 1
ATOM 891 N N . SER A 1 111 ? -17.527 3.556 8.174 1.00 96.81 111 SER A N 1
ATOM 892 C CA . SER A 1 111 ? -18.573 2.833 8.897 1.00 96.81 111 SER A CA 1
ATOM 893 C C . SER A 1 111 ? -18.223 2.685 10.376 1.00 96.81 111 SER A C 1
ATOM 895 O O . SER A 1 111 ? -19.078 2.909 11.225 1.00 96.81 111 SER A O 1
ATOM 897 N N . SER A 1 112 ? -16.963 2.377 10.703 1.00 95.88 112 SER A N 1
ATOM 898 C CA . SER A 1 112 ? -16.526 2.231 12.097 1.00 95.88 112 SER A CA 1
ATOM 899 C C . SER A 1 112 ? -16.550 3.563 12.838 1.00 95.88 112 SER A C 1
ATOM 901 O O . SER A 1 112 ? -16.928 3.588 14.005 1.00 95.88 112 SER A O 1
ATOM 903 N N . TYR A 1 113 ? -16.205 4.671 12.174 1.00 95.12 113 TYR A N 1
ATOM 904 C CA . TYR A 1 113 ? -16.336 6.005 12.759 1.00 95.12 113 TYR A CA 1
ATOM 905 C C . TYR A 1 113 ? -17.800 6.345 13.063 1.00 95.12 113 TYR A C 1
ATOM 907 O O . TYR A 1 113 ? -18.126 6.737 14.183 1.00 95.12 113 TYR A O 1
ATOM 915 N N . LYS A 1 114 ? -18.704 6.121 12.097 1.00 95.75 114 LYS A N 1
ATOM 916 C CA . LYS A 1 114 ? -20.147 6.319 12.299 1.00 95.75 114 LYS A CA 1
ATOM 917 C C . LYS A 1 114 ? -20.668 5.459 13.449 1.00 95.75 114 LYS A C 1
ATOM 919 O O . LYS A 1 114 ? -21.341 5.981 14.335 1.00 95.75 114 LYS A O 1
ATOM 924 N N . ASP A 1 115 ? -20.334 4.173 13.476 1.00 95.19 115 ASP A N 1
ATOM 925 C CA . ASP A 1 115 ? -20.775 3.258 14.530 1.00 95.19 115 ASP A CA 1
ATOM 926 C C . ASP A 1 115 ? -20.199 3.633 15.904 1.00 95.19 115 ASP A C 1
ATOM 928 O O . ASP A 1 115 ? -20.887 3.495 16.916 1.00 95.19 115 ASP A O 1
ATOM 932 N N . TYR A 1 116 ? -18.961 4.133 15.957 1.00 92.38 116 TYR A N 1
ATOM 933 C CA . TYR A 1 116 ? -18.334 4.622 17.185 1.00 92.38 116 TYR A CA 1
ATOM 934 C C . TYR A 1 116 ? -19.078 5.836 17.754 1.00 92.38 116 TYR A C 1
ATOM 936 O O . TYR A 1 116 ? -19.472 5.816 18.920 1.00 92.38 116 TYR A O 1
ATOM 944 N N . VAL A 1 117 ? -19.353 6.847 16.920 1.00 94.19 117 VAL A N 1
ATOM 945 C CA . VAL A 1 117 ? -20.091 8.060 17.321 1.00 94.19 117 VAL A CA 1
ATOM 946 C C . VAL A 1 117 ? -21.495 7.719 17.832 1.00 94.19 117 VAL A C 1
ATOM 948 O O . VAL A 1 117 ? -21.936 8.264 18.840 1.00 94.19 117 VAL A O 1
ATOM 951 N N . HIS A 1 118 ? -22.176 6.759 17.200 1.00 95.06 118 HIS A N 1
ATOM 952 C CA . HIS A 1 118 ? -23.517 6.322 17.607 1.00 95.06 118 HIS A CA 1
ATOM 953 C C . HIS A 1 118 ? -23.523 5.239 18.701 1.00 95.06 118 HIS A C 1
ATOM 955 O O . HIS A 1 118 ? -24.591 4.718 19.019 1.00 95.06 118 HIS A O 1
ATOM 961 N N . ARG A 1 119 ? -22.363 4.873 19.272 1.00 92.50 119 ARG A N 1
ATOM 962 C CA . ARG A 1 119 ? -22.208 3.810 20.291 1.00 92.50 119 ARG A CA 1
ATOM 963 C C . ARG A 1 119 ? -22.753 2.435 19.858 1.00 92.50 119 ARG A C 1
ATOM 965 O O . ARG A 1 119 ? -23.210 1.652 20.685 1.00 92.50 119 ARG A O 1
ATOM 972 N N . LYS A 1 120 ? -22.687 2.129 18.559 1.00 94.75 120 LYS A N 1
ATOM 973 C CA . LYS A 1 120 ? -23.162 0.879 17.928 1.00 94.75 120 LYS A CA 1
ATOM 974 C C . LYS A 1 120 ? -22.032 -0.009 17.399 1.00 94.75 120 LYS A C 1
ATOM 976 O O . LYS A 1 120 ? -22.295 -1.016 16.742 1.00 94.75 120 LYS A O 1
ATOM 981 N N . LEU A 1 121 ? -20.775 0.348 17.668 1.00 92.62 121 LEU A N 1
ATOM 982 C CA . LEU A 1 121 ? -19.621 -0.386 17.159 1.00 92.62 121 LEU A CA 1
ATOM 983 C C . LEU A 1 121 ? -19.639 -1.839 17.640 1.00 92.62 121 LEU A C 1
ATOM 985 O O . LEU A 1 121 ? -19.550 -2.111 18.834 1.00 92.62 121 LEU A O 1
ATOM 989 N N . ASN A 1 122 ? -19.700 -2.776 16.693 1.00 95.00 122 ASN A N 1
ATOM 990 C CA . ASN A 1 122 ? -19.578 -4.204 16.967 1.00 95.00 122 ASN A CA 1
ATOM 991 C C . ASN A 1 122 ? -18.102 -4.637 16.844 1.00 95.00 122 ASN A C 1
ATOM 993 O O . ASN A 1 122 ? -17.599 -4.765 15.719 1.00 95.00 122 ASN A O 1
ATOM 997 N N . PRO A 1 123 ? -17.402 -4.940 17.956 1.00 92.06 123 PRO A N 1
ATOM 998 C CA . PRO A 1 123 ? -15.969 -5.236 17.919 1.00 92.06 123 PRO A CA 1
ATOM 999 C C . PRO A 1 123 ? -15.640 -6.526 17.162 1.00 92.06 123 PRO A C 1
ATOM 1001 O O . PRO A 1 123 ? -14.596 -6.619 16.519 1.00 92.06 123 PRO A O 1
ATOM 1004 N N . LYS A 1 124 ? -16.532 -7.529 17.200 1.00 95.00 124 LYS A N 1
ATOM 1005 C CA . LYS A 1 124 ? -16.335 -8.805 16.493 1.00 95.00 124 LYS A CA 1
ATOM 1006 C C . LYS A 1 124 ? -16.389 -8.596 14.979 1.00 95.00 124 LYS A C 1
ATOM 1008 O O . LYS A 1 124 ? -15.506 -9.076 14.268 1.00 95.00 124 LYS A O 1
ATOM 1013 N N . LYS A 1 125 ? -17.389 -7.845 14.497 1.00 95.50 125 LYS A N 1
ATOM 1014 C CA . LYS A 1 125 ? -17.535 -7.500 13.074 1.00 95.50 125 LYS A CA 1
ATOM 1015 C C . LYS A 1 125 ? -16.358 -6.650 12.593 1.00 95.50 125 LYS A C 1
ATOM 1017 O O . LYS A 1 125 ? -15.725 -7.020 11.606 1.00 95.50 125 LYS A O 1
ATOM 1022 N N . HIS A 1 126 ? -16.023 -5.586 13.326 1.00 96.44 126 HIS A N 1
ATOM 1023 C CA . HIS A 1 126 ? -14.894 -4.710 13.002 1.00 96.44 126 HIS A CA 1
ATOM 1024 C C . HIS A 1 126 ? -13.577 -5.497 12.917 1.00 96.44 126 HIS A C 1
ATOM 1026 O O . HIS A 1 126 ? -12.876 -5.416 11.914 1.00 96.44 126 HIS A O 1
ATOM 1032 N N . LYS A 1 127 ? -13.280 -6.353 13.906 1.00 96.69 127 LYS A N 1
ATOM 1033 C CA . LYS A 1 127 ? -12.063 -7.181 13.912 1.00 96.69 127 LYS A CA 1
ATOM 1034 C C . LYS A 1 127 ? -12.019 -8.181 12.754 1.00 96.69 127 LYS A C 1
ATOM 1036 O O . LYS A 1 127 ? -10.954 -8.385 12.176 1.00 96.69 127 LYS A O 1
ATOM 1041 N N . LYS A 1 128 ? -13.147 -8.818 12.413 1.00 97.25 128 LYS A N 1
ATOM 1042 C CA . LYS A 1 128 ? -13.219 -9.759 11.281 1.00 97.25 128 LYS A CA 1
ATOM 1043 C C . LYS A 1 128 ? -12.926 -9.045 9.960 1.00 97.25 128 LYS A C 1
ATOM 1045 O O . LYS A 1 128 ? -12.085 -9.512 9.198 1.00 97.25 128 LYS A O 1
ATOM 1050 N N . MET A 1 129 ? -13.580 -7.909 9.722 1.00 97.44 129 MET A N 1
ATOM 1051 C CA . MET A 1 129 ? -13.366 -7.104 8.517 1.00 97.44 129 MET A CA 1
ATOM 1052 C C . MET A 1 129 ? -11.947 -6.534 8.455 1.00 97.44 129 MET A C 1
ATOM 1054 O O . MET A 1 129 ? -11.295 -6.654 7.424 1.00 97.44 129 MET A O 1
ATOM 1058 N N . GLY A 1 130 ? -11.437 -5.994 9.565 1.00 97.62 130 GLY A N 1
ATOM 1059 C CA . GLY A 1 130 ? -10.087 -5.438 9.645 1.00 97.62 130 GLY A CA 1
ATOM 1060 C C . GLY A 1 130 ? -9.002 -6.460 9.306 1.00 97.62 130 GLY A C 1
ATOM 1061 O O . GLY A 1 130 ? -8.078 -6.139 8.571 1.00 97.62 130 GLY A O 1
ATOM 1062 N N . LYS A 1 131 ? -9.144 -7.718 9.752 1.00 98.12 131 LYS A N 1
ATOM 1063 C CA . LYS A 1 131 ? -8.227 -8.807 9.365 1.00 98.12 131 LYS A CA 1
ATOM 1064 C C . LYS A 1 131 ? -8.270 -9.112 7.867 1.00 98.12 131 LYS A C 1
ATOM 1066 O O . LYS A 1 131 ? -7.219 -9.295 7.263 1.00 98.12 131 LYS A O 1
ATOM 1071 N N . ALA A 1 132 ? -9.468 -9.179 7.284 1.00 98.31 132 ALA A N 1
ATOM 1072 C CA . ALA A 1 132 ? -9.629 -9.450 5.857 1.00 98.31 132 ALA A CA 1
ATOM 1073 C C . ALA A 1 132 ? -9.026 -8.325 4.999 1.00 98.31 132 ALA A C 1
ATOM 1075 O O . ALA A 1 132 ? -8.282 -8.600 4.064 1.00 98.31 132 ALA A O 1
ATOM 1076 N N . ILE A 1 133 ? -9.280 -7.066 5.368 1.00 98.44 133 ILE A N 1
ATOM 1077 C CA . ILE A 1 133 ? -8.720 -5.888 4.695 1.00 98.44 133 ILE A CA 1
ATOM 1078 C C . ILE A 1 133 ? -7.200 -5.834 4.849 1.00 98.44 133 ILE A C 1
ATOM 1080 O O . ILE A 1 133 ? -6.505 -5.610 3.865 1.00 98.44 133 ILE A O 1
ATOM 1084 N N . PHE A 1 134 ? -6.669 -6.094 6.046 1.00 98.56 134 PHE A N 1
ATOM 1085 C CA . PHE A 1 134 ? -5.224 -6.155 6.269 1.00 98.56 134 PHE A CA 1
ATOM 1086 C C . PHE A 1 134 ? -4.547 -7.192 5.365 1.00 98.56 134 PHE A C 1
ATOM 1088 O O . PHE A 1 134 ? -3.531 -6.894 4.736 1.00 98.56 134 PHE A O 1
ATOM 1095 N N . LEU A 1 135 ? -5.130 -8.391 5.257 1.00 98.56 135 LEU A N 1
ATOM 1096 C CA . LEU A 1 135 ? -4.619 -9.435 4.373 1.00 98.56 135 LEU A CA 1
ATOM 1097 C C . LEU A 1 135 ? -4.679 -8.997 2.904 1.00 98.56 135 LEU A C 1
ATOM 1099 O O . LEU A 1 135 ? -3.682 -9.117 2.199 1.00 98.56 135 LEU A O 1
ATOM 1103 N N . ALA A 1 136 ? -5.812 -8.449 2.460 1.00 98.44 136 ALA A N 1
ATOM 1104 C CA . ALA A 1 136 ? -5.990 -7.996 1.083 1.00 98.44 136 ALA A CA 1
ATOM 1105 C C . ALA A 1 136 ? -5.010 -6.869 0.709 1.00 98.44 136 ALA A C 1
ATOM 1107 O O . ALA A 1 136 ? -4.383 -6.931 -0.345 1.00 98.44 136 ALA A O 1
ATOM 1108 N N . LEU A 1 137 ? -4.805 -5.886 1.594 1.00 98.56 137 LEU A N 1
ATOM 1109 C CA . LEU A 1 137 ? -3.822 -4.813 1.405 1.00 98.56 137 LEU A CA 1
ATOM 1110 C C . LEU A 1 137 ? -2.386 -5.346 1.388 1.00 98.56 137 LEU A C 1
ATOM 1112 O O . LEU A 1 137 ? -1.575 -4.880 0.592 1.00 98.56 137 LEU A O 1
ATOM 1116 N N . THR A 1 138 ? -2.072 -6.340 2.223 1.00 98.69 138 THR A N 1
ATOM 1117 C CA . THR A 1 138 ? -0.747 -6.982 2.236 1.00 98.69 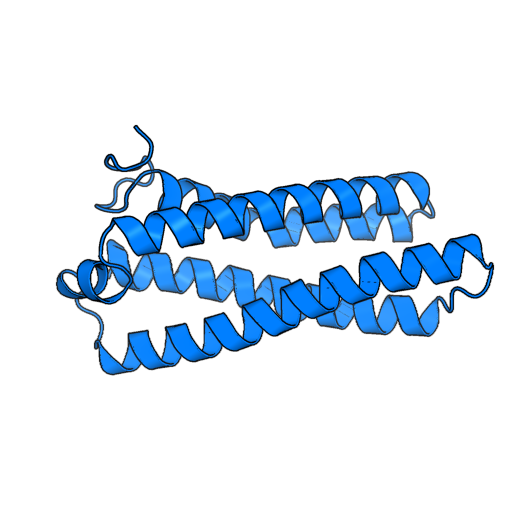138 THR A CA 1
ATOM 1118 C C . THR A 1 138 ? -0.477 -7.716 0.924 1.00 98.69 138 THR A C 1
ATOM 1120 O O . THR A 1 138 ? 0.558 -7.491 0.303 1.00 98.69 138 THR A O 1
ATOM 1123 N N . VAL A 1 139 ? -1.428 -8.531 0.455 1.00 98.62 139 VAL A N 1
ATOM 1124 C CA . VAL A 1 139 ? -1.331 -9.226 -0.840 1.00 98.62 139 VAL A CA 1
ATOM 1125 C C . VAL A 1 139 ? -1.210 -8.219 -1.982 1.00 98.62 139 VAL A C 1
ATOM 1127 O O . VAL A 1 139 ? -0.309 -8.338 -2.805 1.00 98.62 139 VAL A O 1
ATOM 1130 N N . SER A 1 140 ? -2.055 -7.185 -1.993 1.00 98.50 140 SER A N 1
ATOM 1131 C CA . SER A 1 140 ? -1.997 -6.113 -2.990 1.00 98.50 140 SER A CA 1
ATOM 1132 C C . SER A 1 140 ? -0.636 -5.417 -3.001 1.00 98.50 140 SER A C 1
ATOM 1134 O O . SER A 1 140 ? -0.096 -5.159 -4.071 1.00 98.50 140 SER A O 1
ATOM 1136 N N . SER A 1 141 ? -0.060 -5.139 -1.829 1.00 98.56 141 SER A N 1
ATOM 1137 C CA . SER A 1 141 ? 1.250 -4.490 -1.706 1.00 98.56 141 SER A CA 1
ATOM 1138 C C . SER A 1 141 ? 2.361 -5.357 -2.293 1.00 98.56 141 SER A C 1
ATOM 1140 O O . SER A 1 141 ? 3.163 -4.877 -3.087 1.00 98.56 141 SER A O 1
ATOM 1142 N N . ILE A 1 142 ? 2.360 -6.654 -1.968 1.00 98.62 142 ILE A N 1
ATOM 1143 C CA . ILE A 1 142 ? 3.310 -7.623 -2.527 1.00 98.62 142 ILE A CA 1
ATOM 1144 C C . ILE A 1 142 ? 3.174 -7.676 -4.052 1.00 98.62 142 ILE A C 1
ATOM 1146 O O . ILE A 1 142 ? 4.169 -7.554 -4.759 1.00 98.62 142 ILE A O 1
ATOM 1150 N N . MET A 1 143 ? 1.950 -7.790 -4.573 1.00 98.50 143 MET A N 1
ATOM 1151 C CA . MET A 1 143 ? 1.707 -7.785 -6.017 1.00 98.50 143 MET A CA 1
ATOM 1152 C C . MET A 1 143 ? 2.189 -6.492 -6.690 1.00 98.50 143 MET A C 1
ATOM 1154 O O . MET A 1 143 ? 2.782 -6.558 -7.760 1.00 98.50 143 MET A O 1
ATOM 1158 N N . GLY A 1 144 ? 1.990 -5.329 -6.061 1.00 97.75 144 GLY A N 1
ATOM 1159 C CA . GLY A 1 144 ? 2.484 -4.048 -6.577 1.00 97.75 144 GLY A CA 1
ATOM 1160 C C . GLY A 1 144 ? 4.010 -4.014 -6.707 1.00 97.75 144 GLY A C 1
ATOM 1161 O O . GLY A 1 144 ? 4.531 -3.570 -7.728 1.00 97.75 144 GLY A O 1
ATOM 1162 N N . ILE A 1 145 ? 4.728 -4.563 -5.722 1.00 98.19 145 ILE A N 1
ATOM 1163 C CA . ILE A 1 145 ? 6.191 -4.716 -5.786 1.00 98.19 145 ILE A CA 1
ATOM 1164 C C . ILE A 1 145 ? 6.581 -5.639 -6.942 1.00 98.19 145 ILE A C 1
ATOM 1166 O O . ILE A 1 145 ? 7.493 -5.321 -7.698 1.00 98.19 145 ILE A O 1
ATOM 1170 N N . PHE A 1 146 ? 5.882 -6.762 -7.119 1.00 98.12 146 PHE A N 1
ATOM 1171 C CA . PHE A 1 146 ? 6.156 -7.665 -8.237 1.00 98.12 146 PHE A CA 1
ATOM 1172 C C . PHE A 1 146 ? 5.910 -7.013 -9.597 1.00 98.12 146 PHE A C 1
ATOM 1174 O O . PHE A 1 146 ? 6.723 -7.216 -10.488 1.00 98.12 146 PHE A O 1
ATOM 1181 N N . ILE A 1 147 ? 4.876 -6.181 -9.757 1.00 97.25 147 ILE A N 1
ATOM 1182 C CA . ILE A 1 147 ? 4.670 -5.416 -10.999 1.00 97.25 147 ILE A CA 1
ATOM 1183 C C . ILE A 1 147 ? 5.880 -4.527 -11.288 1.00 97.25 147 ILE A C 1
ATOM 1185 O O . ILE A 1 147 ? 6.368 -4.512 -12.413 1.00 97.25 147 ILE A O 1
ATOM 1189 N N . TYR A 1 148 ? 6.401 -3.828 -10.278 1.00 97.19 148 TYR A N 1
ATOM 1190 C CA . TYR A 1 148 ? 7.614 -3.031 -10.436 1.00 97.19 148 TYR A CA 1
ATOM 1191 C C . TYR A 1 148 ? 8.815 -3.897 -10.858 1.00 97.19 148 TYR A C 1
ATOM 1193 O O . TYR A 1 148 ? 9.530 -3.551 -11.796 1.00 97.19 148 TYR A O 1
ATOM 1201 N N . LEU A 1 149 ? 9.023 -5.045 -10.206 1.00 97.00 149 LEU A N 1
ATOM 1202 C CA . LEU A 1 149 ? 10.119 -5.958 -10.545 1.00 97.00 149 LEU A CA 1
ATOM 1203 C C . LEU A 1 149 ? 9.985 -6.517 -11.967 1.00 97.00 149 LEU A C 1
ATOM 1205 O O . LEU A 1 149 ? 10.969 -6.545 -12.700 1.00 97.00 149 LEU A O 1
ATOM 1209 N N . PHE A 1 150 ? 8.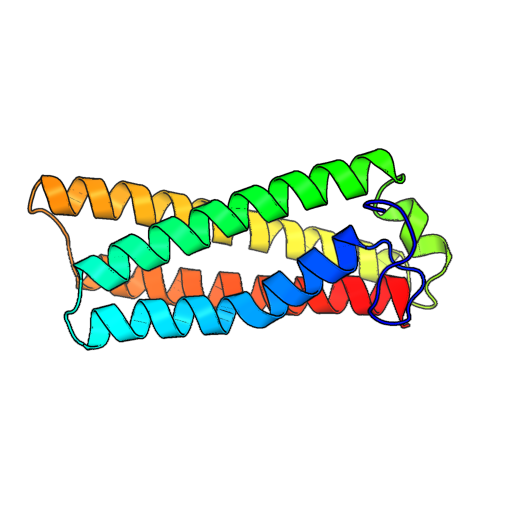779 -6.919 -12.370 1.00 96.62 150 PHE A N 1
ATOM 1210 C CA . PHE A 1 150 ? 8.513 -7.401 -13.722 1.00 96.62 150 PHE A CA 1
ATOM 1211 C C . PHE A 1 150 ? 8.771 -6.319 -14.762 1.00 96.62 150 PHE A C 1
ATOM 1213 O O . PHE A 1 150 ? 9.321 -6.620 -15.801 1.00 96.62 150 PHE A O 1
ATOM 1220 N N . LEU A 1 151 ? 8.417 -5.062 -14.497 1.00 95.56 151 LEU A N 1
ATOM 1221 C CA . LEU A 1 151 ? 8.594 -3.996 -15.482 1.00 95.56 151 LEU A CA 1
ATOM 1222 C C . LEU A 1 151 ? 10.041 -3.506 -15.613 1.00 95.56 151 LEU A C 1
ATOM 1224 O O . LEU A 1 151 ? 10.426 -3.051 -16.687 1.00 95.56 151 LEU A O 1
ATOM 1228 N N . PHE A 1 152 ? 10.822 -3.531 -14.530 1.00 95.69 152 PHE A N 1
ATOM 1229 C CA . PHE A 1 152 ? 12.073 -2.763 -14.462 1.00 95.69 152 PHE A CA 1
ATOM 1230 C C . PHE A 1 152 ? 13.312 -3.554 -14.043 1.00 95.69 152 PHE A C 1
ATOM 1232 O O . PHE A 1 152 ? 14.409 -2.990 -14.042 1.00 95.69 152 PHE A O 1
ATOM 1239 N N . VAL A 1 153 ? 13.159 -4.819 -13.651 1.00 95.19 153 VAL A N 1
ATOM 1240 C CA . VAL A 1 153 ? 14.274 -5.669 -13.201 1.00 95.19 153 VAL A CA 1
ATOM 1241 C C . VAL A 1 153 ? 14.404 -6.925 -14.053 1.00 95.19 153 VAL A C 1
ATOM 1243 O O . VAL A 1 153 ? 15.528 -7.310 -14.373 1.00 95.19 153 VAL A O 1
ATOM 1246 N N . PHE A 1 154 ? 13.281 -7.550 -14.406 1.00 91.94 154 PHE A N 1
ATOM 1247 C CA . PHE A 1 154 ? 13.238 -8.765 -15.215 1.00 91.94 154 PHE A CA 1
ATOM 1248 C C . PHE A 1 154 ? 12.800 -8.468 -16.644 1.00 91.94 154 PHE A C 1
ATOM 1250 O O . PHE A 1 154 ? 13.476 -8.980 -17.553 1.00 91.94 154 PHE A O 1
#